Protein AF-A0A4R2SZA4-F1 (afdb_monomer)

Solvent-accessible surface area (backbone atoms only — not comparable to full-atom values): 4799 Å² total; per-residue (Å²): 97,53,75,47,75,48,86,91,85,45,73,39,29,28,48,53,40,35,82,70,78,71,41,58,29,46,93,54,88,90,52,40,71,55,96,86,24,36,34,29,69,84,75,61,29,32,21,43,65,88,72,28,39,20,79,38,49,95,41,49,80,42,55,43,51,77,38,53,66,46,68,48,98,88,65,48,78,43,80,53,131

pLDDT: mean 95.97, std 3.5, range [72.88, 98.75]

Sequence (81 aa):
MFVVRIGETEVRGYLNLCPHFSLPLNHGPDQFVHLGHIRCVQHFAIFRPDDGVCVSGACEGSRLDPVGIGRTAEGMMVIQA

Foldseek 3Di:
DDKDDDPDPDIWAFDQADPPHRDGQDPDPPPQDDPQWGFRPPFTFTAHRPFQATCDDPRHRDGTHTFAWDADPVGDIDTDD

Nearest PDB structures (foldseek):
  5nqd-assembly2_D  TM=6.961E-01  e=2.328E-02  Pseudorhizobium banfieldiae
  7qho-assembly1_A  TM=7.539E-01  e=4.023E-02  Corynebacterium glutamicum ATCC 13032
  8ed4-assembly1_D  TM=6.511E-01  e=2.794E-02  Pseudorhizobium banfieldiae
  1g8j-assembly1_B  TM=7.196E-01  e=8.861E-02  Alcaligenes faecalis

Radius of gyration: 12.54 Å; Cα contacts (8 Å, |Δi|>4): 161; chains: 1; bounding box: 33×22×30 Å

Structure (mmCIF, N/CA/C/O backbone):
data_AF-A0A4R2SZA4-F1
#
_entry.id   AF-A0A4R2SZA4-F1
#
loop_
_atom_site.group_PDB
_atom_site.id
_atom_site.type_symbol
_atom_site.label_atom_id
_atom_site.label_alt_id
_atom_site.label_comp_id
_atom_site.label_asym_id
_atom_site.label_entity_id
_atom_site.label_seq_id
_atom_site.pdbx_PDB_ins_code
_atom_site.Cartn_x
_atom_site.Cartn_y
_atom_site.Cartn_z
_atom_site.occupancy
_atom_site.B_iso_or_equiv
_atom_site.auth_seq_id
_atom_site.auth_comp_id
_atom_site.auth_asym_id
_atom_site.auth_atom_id
_atom_site.pdbx_PDB_model_num
ATOM 1 N N . MET A 1 1 ? 3.620 0.681 8.141 1.00 94.69 1 MET A N 1
ATOM 2 C CA . MET A 1 1 ? 2.371 0.242 7.483 1.00 94.69 1 MET A CA 1
ATOM 3 C C . MET A 1 1 ? 1.512 1.457 7.196 1.00 94.69 1 MET A C 1
ATOM 5 O O . MET A 1 1 ? 1.774 2.502 7.783 1.00 94.69 1 MET A O 1
ATOM 9 N N . PHE A 1 2 ? 0.533 1.330 6.314 1.00 97.19 2 PHE A N 1
ATOM 10 C CA . PHE A 1 2 ? -0.437 2.375 5.999 1.00 97.19 2 PHE A CA 1
ATOM 11 C C . PHE A 1 2 ? -1.775 1.736 5.618 1.00 97.19 2 PHE A C 1
ATOM 13 O O . PHE A 1 2 ? -1.833 0.540 5.327 1.00 97.19 2 PHE A O 1
ATOM 20 N N . VAL A 1 3 ? -2.838 2.538 5.635 1.00 96.88 3 VAL A N 1
ATOM 21 C CA . VAL A 1 3 ? -4.178 2.136 5.201 1.00 96.88 3 VAL A CA 1
ATOM 22 C C . VAL A 1 3 ? -4.573 3.007 4.016 1.00 96.88 3 VAL A C 1
ATOM 24 O O . VAL A 1 3 ? -4.385 4.222 4.050 1.00 96.88 3 VAL A O 1
ATOM 27 N N . VAL A 1 4 ? -5.117 2.394 2.972 1.00 96.81 4 VAL A N 1
ATOM 28 C CA . VAL A 1 4 ? -5.661 3.078 1.797 1.00 96.81 4 VAL A CA 1
ATOM 29 C C . VAL A 1 4 ? -7.159 2.815 1.706 1.00 96.81 4 VAL A C 1
ATOM 31 O O . VAL A 1 4 ? -7.628 1.718 2.009 1.00 96.81 4 VAL A O 1
ATOM 34 N N . ARG A 1 5 ? -7.919 3.835 1.305 1.00 95.19 5 ARG A N 1
ATOM 35 C CA . ARG A 1 5 ? -9.350 3.717 1.013 1.00 95.19 5 ARG A CA 1
ATOM 36 C C . ARG A 1 5 ? -9.552 3.399 -0.463 1.00 95.19 5 ARG A C 1
ATOM 38 O O . ARG A 1 5 ? -8.898 4.005 -1.309 1.00 95.19 5 ARG A O 1
ATOM 45 N N . ILE A 1 6 ? -10.485 2.502 -0.753 1.00 94.31 6 ILE A N 1
ATOM 46 C CA . ILE A 1 6 ? -10.906 2.131 -2.103 1.00 94.31 6 ILE A CA 1
ATOM 47 C C . ILE A 1 6 ? -12.391 2.461 -2.218 1.00 94.31 6 ILE A C 1
ATOM 49 O O . ILE A 1 6 ? -13.210 1.961 -1.447 1.00 94.31 6 ILE A O 1
ATOM 53 N N . GLY A 1 7 ? -12.740 3.342 -3.154 1.00 90.06 7 GLY A N 1
ATOM 54 C CA . GLY A 1 7 ? -14.103 3.859 -3.246 1.00 90.06 7 GLY A CA 1
ATOM 55 C C . GLY A 1 7 ? -14.552 4.527 -1.940 1.00 90.06 7 GLY A C 1
ATOM 56 O O . GLY A 1 7 ? -13.775 5.223 -1.282 1.00 90.06 7 GLY A O 1
ATOM 57 N N . GLU A 1 8 ? -15.814 4.323 -1.567 1.00 88.94 8 GLU A N 1
ATOM 58 C CA . GLU A 1 8 ? -16.423 5.009 -0.420 1.00 88.94 8 GLU A CA 1
ATOM 59 C C . GLU A 1 8 ? -16.267 4.243 0.901 1.00 88.94 8 GLU A C 1
ATOM 61 O O . GLU A 1 8 ? -16.020 4.847 1.947 1.00 88.94 8 GLU A O 1
ATOM 66 N N . THR A 1 9 ? -16.391 2.915 0.869 1.00 87.75 9 THR A N 1
ATOM 67 C CA . THR A 1 9 ? -16.572 2.096 2.080 1.00 87.75 9 THR A CA 1
ATOM 68 C C . THR A 1 9 ? -15.426 1.140 2.370 1.00 87.75 9 THR A C 1
ATOM 70 O O . THR A 1 9 ? -15.311 0.663 3.499 1.00 87.75 9 THR A O 1
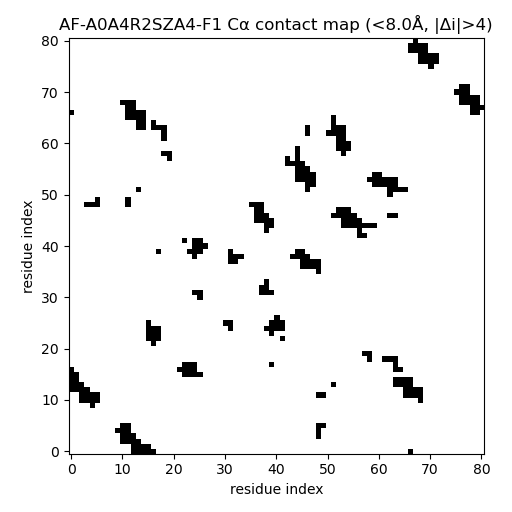ATOM 73 N N . GLU A 1 10 ? -14.593 0.834 1.381 1.00 92.44 10 GLU A N 1
ATOM 74 C CA . GLU A 1 10 ? -13.591 -0.216 1.492 1.00 92.44 10 GLU A CA 1
ATOM 75 C C . GLU A 1 10 ? -12.222 0.345 1.886 1.00 92.44 10 GLU A C 1
ATOM 77 O O . GLU A 1 10 ? -11.836 1.455 1.511 1.00 92.44 10 GLU A O 1
ATOM 82 N N . VAL A 1 11 ? -11.477 -0.430 2.675 1.00 95.06 11 VAL A N 1
ATOM 83 C CA . VAL A 1 11 ? -10.105 -0.114 3.073 1.00 95.06 11 VAL A CA 1
ATOM 84 C C . VAL A 1 11 ? -9.201 -1.333 2.911 1.00 95.06 11 VAL A C 1
ATOM 86 O O . VAL A 1 11 ? -9.643 -2.481 3.017 1.00 95.06 11 VAL A O 1
ATOM 89 N N . ARG A 1 12 ? -7.916 -1.078 2.671 1.00 97.19 12 ARG A N 1
ATOM 90 C CA . ARG A 1 12 ? -6.842 -2.078 2.681 1.00 97.19 12 ARG A CA 1
ATOM 91 C C . ARG A 1 12 ? -5.677 -1.578 3.512 1.00 97.19 12 ARG A C 1
ATOM 93 O O . ARG A 1 12 ? -5.363 -0.390 3.480 1.00 97.19 12 ARG A O 1
ATOM 100 N N . GLY A 1 13 ? -5.037 -2.484 4.242 1.00 97.81 13 GLY A N 1
ATOM 101 C CA . GLY A 1 13 ? -3.787 -2.221 4.942 1.00 97.81 13 GLY A CA 1
ATOM 102 C C . GLY A 1 13 ? -2.616 -2.869 4.221 1.00 97.81 13 GLY A C 1
ATOM 103 O O . GLY A 1 13 ? -2.736 -3.993 3.737 1.00 97.81 13 GLY A O 1
ATOM 104 N N . TYR A 1 14 ? -1.476 -2.183 4.202 1.00 98.25 14 TYR A N 1
ATOM 105 C CA . TYR A 1 14 ? -0.229 -2.721 3.664 1.00 98.25 14 TYR A CA 1
ATOM 106 C C . TYR A 1 14 ? 0.966 -2.357 4.541 1.00 98.25 14 TYR A C 1
ATOM 108 O O . TYR A 1 14 ? 1.002 -1.305 5.199 1.00 98.25 14 TYR A O 1
ATOM 116 N N . LEU A 1 15 ? 1.995 -3.202 4.522 1.00 97.94 15 LEU A N 1
ATOM 117 C CA . LEU A 1 15 ? 3.296 -2.827 5.047 1.00 97.94 15 LEU A CA 1
ATOM 118 C C . LEU A 1 15 ? 3.871 -1.690 4.190 1.00 97.94 15 LEU A C 1
ATOM 120 O O . LEU A 1 15 ? 3.724 -1.657 2.971 1.00 97.94 15 LEU A O 1
ATOM 124 N N . ASN A 1 16 ? 4.530 -0.729 4.837 1.00 98.12 16 ASN A N 1
ATOM 125 C CA . ASN A 1 16 ? 5.177 0.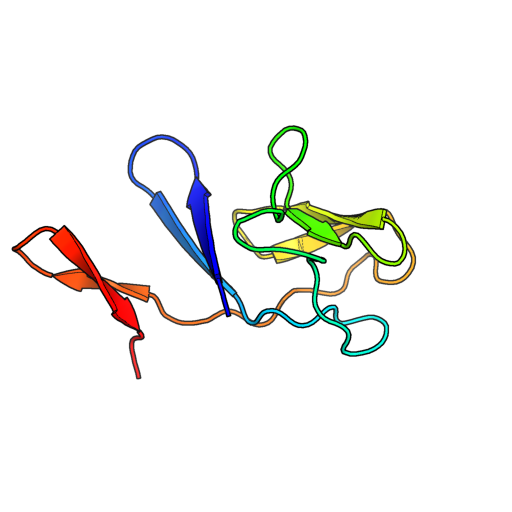372 4.126 1.00 98.12 16 ASN A CA 1
ATOM 126 C C . ASN A 1 16 ? 6.575 -0.069 3.675 1.00 98.12 16 ASN A C 1
ATOM 128 O O . ASN A 1 16 ? 7.575 0.373 4.237 1.00 98.12 16 ASN A O 1
ATOM 132 N N . LEU A 1 17 ? 6.614 -1.019 2.743 1.00 98.06 17 LEU A N 1
ATOM 133 C CA . LEU A 1 17 ? 7.841 -1.661 2.302 1.00 98.06 17 LEU A CA 1
ATOM 134 C C . LEU A 1 17 ? 7.713 -2.052 0.828 1.00 98.06 17 LEU A C 1
ATOM 136 O O . LEU A 1 17 ? 6.888 -2.883 0.462 1.00 98.06 17 LEU A O 1
ATOM 140 N N . CYS A 1 18 ? 8.508 -1.421 -0.032 1.00 97.88 18 CYS A N 1
ATOM 141 C CA . CYS A 1 18 ? 8.529 -1.747 -1.451 1.00 97.88 18 CYS A CA 1
ATOM 142 C C . CYS A 1 18 ? 9.223 -3.106 -1.664 1.00 97.88 18 CYS A C 1
ATOM 144 O O . CYS A 1 18 ? 10.382 -3.233 -1.262 1.00 97.88 18 CYS A O 1
ATOM 146 N N . PRO A 1 19 ? 8.611 -4.075 -2.374 1.00 97.81 19 PRO A N 1
ATOM 147 C CA . PRO A 1 19 ? 9.206 -5.396 -2.606 1.00 97.81 19 PRO A CA 1
ATOM 148 C C . PRO A 1 19 ? 10.453 -5.368 -3.507 1.00 97.81 19 PRO A C 1
ATOM 150 O O . PRO A 1 19 ? 11.088 -6.395 -3.702 1.00 97.81 19 PRO A O 1
ATOM 153 N N . HIS A 1 20 ? 10.810 -4.209 -4.073 1.00 96.88 20 HIS A N 1
ATOM 154 C CA . HIS A 1 20 ? 12.029 -4.044 -4.864 1.00 96.88 20 HIS A CA 1
ATOM 155 C C . HIS A 1 20 ? 13.296 -4.027 -3.988 1.00 96.88 20 HIS A C 1
ATOM 157 O O . HIS A 1 20 ? 14.172 -4.862 -4.168 1.00 96.88 20 HIS A O 1
ATOM 163 N N . PHE A 1 21 ? 13.388 -3.089 -3.033 1.00 96.06 21 PHE A N 1
ATOM 164 C CA . PHE A 1 21 ? 14.583 -2.877 -2.191 1.00 96.06 21 PHE A CA 1
ATOM 165 C C . PHE A 1 21 ? 14.270 -2.702 -0.704 1.00 96.06 21 PHE A C 1
ATOM 167 O O . PHE A 1 21 ? 15.087 -2.180 0.049 1.00 96.06 21 PHE A O 1
ATOM 174 N N . SER A 1 22 ? 13.076 -3.099 -0.271 1.00 96.06 22 SER A N 1
ATOM 175 C CA . SER A 1 22 ? 12.650 -2.976 1.123 1.00 96.06 22 SER A CA 1
ATOM 176 C C . SER A 1 22 ? 12.791 -1.552 1.675 1.00 96.06 22 SER A C 1
ATOM 178 O O . SER A 1 22 ? 13.142 -1.335 2.832 1.00 96.06 22 SER A O 1
ATOM 180 N N . LEU A 1 23 ? 12.517 -0.563 0.821 1.00 96.69 23 LEU A N 1
ATOM 181 C CA . LEU A 1 23 ? 12.491 0.851 1.183 1.00 96.69 23 LEU A CA 1
ATOM 182 C C . LEU A 1 23 ? 11.049 1.305 1.438 1.00 96.69 23 LEU A C 1
ATOM 184 O O . LEU A 1 23 ? 10.130 0.782 0.794 1.00 96.69 23 LEU A O 1
ATOM 188 N N . PRO A 1 24 ? 10.832 2.303 2.311 1.00 97.75 24 PRO A N 1
ATOM 189 C CA . PRO A 1 24 ? 9.531 2.942 2.458 1.00 97.75 24 PRO A CA 1
ATOM 190 C C . PRO A 1 24 ? 9.003 3.483 1.125 1.00 97.75 24 PRO A C 1
ATOM 192 O O . PRO A 1 24 ? 9.745 4.054 0.317 1.00 97.75 24 PRO A O 1
ATOM 195 N N . LEU A 1 25 ? 7.699 3.319 0.910 1.00 98.12 25 LEU A N 1
ATOM 196 C CA . LEU A 1 25 ? 6.995 3.756 -0.295 1.00 98.12 25 LEU A CA 1
ATOM 197 C C . LEU A 1 25 ? 6.844 5.280 -0.370 1.00 98.12 25 LEU A C 1
ATOM 199 O O . LEU A 1 25 ? 6.651 5.791 -1.466 1.00 98.12 25 LEU A O 1
ATOM 203 N N . ASN A 1 26 ? 6.932 5.995 0.754 1.00 97.50 26 ASN A N 1
ATOM 204 C CA . ASN A 1 26 ? 6.707 7.437 0.881 1.00 97.50 26 ASN A CA 1
ATOM 205 C C . ASN A 1 26 ? 7.910 8.161 1.524 1.00 97.50 26 ASN A C 1
ATOM 207 O O . ASN A 1 26 ? 8.672 7.561 2.279 1.00 97.50 26 ASN A O 1
ATOM 211 N N . HIS A 1 27 ? 8.050 9.468 1.266 1.00 94.50 27 HIS A N 1
ATOM 212 C CA . HIS A 1 27 ? 9.042 10.333 1.931 1.00 94.50 27 HIS A CA 1
ATOM 213 C C . HIS A 1 27 ? 8.477 11.036 3.172 1.00 94.50 27 HIS A C 1
ATOM 215 O O . HIS A 1 27 ? 9.221 11.321 4.107 1.00 94.50 27 HIS A O 1
ATOM 221 N N . GLY A 1 28 ? 7.172 11.321 3.184 1.00 93.38 28 GLY A N 1
ATOM 222 C CA . GLY A 1 28 ? 6.483 11.995 4.282 1.00 93.38 28 GLY A CA 1
ATOM 223 C C . GLY A 1 28 ? 5.082 11.427 4.521 1.00 93.38 28 GLY A C 1
ATOM 224 O O . GLY A 1 28 ? 4.600 10.645 3.695 1.00 93.38 28 GLY A O 1
ATOM 225 N N . PRO A 1 29 ? 4.431 11.781 5.643 1.00 94.00 29 PRO A N 1
ATOM 226 C CA . PRO A 1 29 ? 3.116 11.258 6.017 1.00 94.00 29 PRO A CA 1
ATOM 227 C C . PRO A 1 29 ? 2.090 11.365 4.882 1.00 94.00 29 PRO A C 1
ATOM 229 O O . PRO A 1 29 ? 2.074 12.354 4.153 1.00 94.00 29 PRO A O 1
ATOM 232 N N . ASP A 1 30 ? 1.269 10.325 4.722 1.00 91.50 30 ASP A N 1
ATOM 233 C CA . ASP A 1 30 ? 0.134 10.253 3.786 1.00 91.50 30 ASP A CA 1
ATOM 234 C C . ASP A 1 30 ? 0.454 10.419 2.282 1.00 91.50 30 A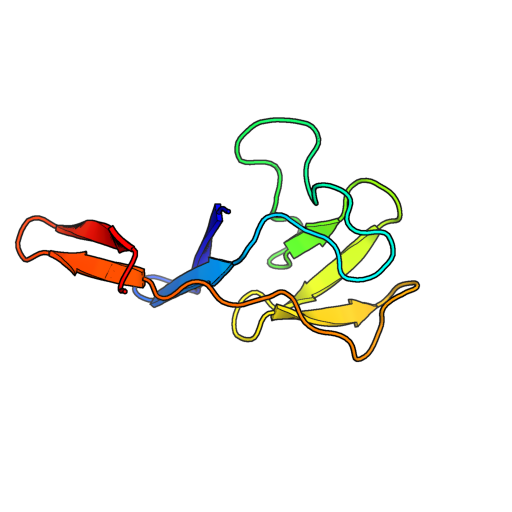SP A C 1
ATOM 236 O O . ASP A 1 30 ? -0.447 10.464 1.444 1.00 91.50 30 ASP A O 1
ATOM 240 N N . GLN A 1 31 ? 1.732 10.409 1.890 1.00 95.56 31 GLN A N 1
ATOM 241 C CA . GLN A 1 31 ? 2.174 10.516 0.490 1.00 95.56 31 GLN A CA 1
ATOM 242 C C . GLN A 1 31 ? 2.274 9.153 -0.216 1.00 95.56 31 GLN A C 1
ATOM 244 O O . GLN A 1 31 ? 3.331 8.789 -0.730 1.00 95.56 31 GLN A O 1
ATOM 249 N N . PHE A 1 32 ? 1.183 8.385 -0.231 1.00 97.38 32 PHE A N 1
ATOM 250 C CA . PHE A 1 32 ? 1.151 7.056 -0.863 1.00 97.38 32 PHE A CA 1
ATOM 251 C C . PHE A 1 32 ? 0.455 7.041 -2.223 1.00 97.38 32 PHE A C 1
ATOM 253 O O . PHE A 1 32 ? 0.862 6.290 -3.106 1.00 97.38 32 PHE A O 1
ATOM 260 N N . VAL A 1 33 ? -0.605 7.838 -2.394 1.00 96.50 33 VAL A N 1
ATOM 261 C CA . VAL A 1 33 ? -1.526 7.711 -3.532 1.00 96.50 33 VAL A CA 1
ATOM 262 C C . VAL A 1 33 ? -1.286 8.801 -4.572 1.00 96.50 33 VAL A C 1
ATOM 264 O O . VAL A 1 33 ? -1.217 9.986 -4.255 1.00 96.50 33 VAL A O 1
ATOM 267 N N . HIS A 1 34 ? -1.210 8.403 -5.838 1.00 95.62 34 HIS A N 1
ATOM 268 C CA . HIS A 1 34 ? -1.149 9.292 -6.989 1.00 95.62 34 HIS A CA 1
ATOM 269 C C . HIS A 1 34 ? -2.022 8.738 -8.115 1.00 95.62 34 HIS A C 1
ATOM 271 O O . HIS A 1 34 ? -1.830 7.604 -8.544 1.00 95.62 34 HIS A O 1
ATOM 277 N N . LEU A 1 35 ? -2.983 9.539 -8.592 1.00 95.06 35 LEU A N 1
ATOM 278 C CA . LEU A 1 35 ? -3.919 9.151 -9.660 1.00 95.06 35 LEU A CA 1
ATOM 279 C C . LEU A 1 35 ? -4.613 7.801 -9.383 1.00 95.06 35 LEU A C 1
ATOM 281 O O . LEU A 1 35 ? -4.672 6.923 -10.240 1.00 95.06 35 LEU A O 1
ATOM 285 N N . GLY A 1 36 ? -5.082 7.616 -8.146 1.00 95.81 36 GLY A N 1
ATOM 286 C CA . GLY A 1 36 ? -5.795 6.407 -7.719 1.00 95.81 36 GLY A CA 1
ATOM 287 C C . GLY A 1 36 ? -4.920 5.172 -7.479 1.00 95.81 36 GLY A C 1
ATOM 288 O O . GLY A 1 36 ? -5.447 4.142 -7.079 1.00 95.81 36 GLY A O 1
ATOM 289 N N . HIS A 1 37 ? -3.603 5.264 -7.670 1.00 97.94 37 HIS A N 1
ATOM 290 C CA . HIS A 1 37 ? -2.673 4.159 -7.447 1.00 97.94 37 HIS A CA 1
ATOM 291 C C . HIS A 1 37 ? -1.738 4.449 -6.282 1.00 97.94 37 HIS A C 1
ATOM 293 O O . HIS A 1 37 ? -1.426 5.606 -6.004 1.00 97.94 37 HIS A O 1
ATOM 299 N N . ILE A 1 38 ? -1.240 3.403 -5.630 1.00 98.44 38 ILE A N 1
ATOM 300 C CA . ILE A 1 38 ? -0.141 3.541 -4.676 1.00 98.44 38 ILE A CA 1
ATOM 301 C C . ILE A 1 38 ? 1.147 3.683 -5.488 1.00 98.44 38 ILE A C 1
ATOM 303 O O . ILE A 1 38 ? 1.410 2.873 -6.374 1.00 98.44 38 ILE A O 1
ATOM 307 N N . ARG A 1 39 ? 1.964 4.696 -5.204 1.00 98.00 39 ARG A N 1
ATOM 308 C CA . ARG A 1 39 ? 3.233 4.921 -5.904 1.00 98.00 39 ARG A CA 1
ATOM 309 C C . ARG A 1 39 ? 4.395 4.902 -4.926 1.00 98.00 39 ARG A C 1
ATOM 311 O O . ARG A 1 39 ? 4.427 5.685 -3.984 1.00 98.00 39 ARG A O 1
ATOM 318 N N . CYS A 1 40 ? 5.391 4.070 -5.211 1.00 97.69 40 CYS A N 1
ATOM 319 C CA . CYS A 1 40 ? 6.683 4.151 -4.543 1.00 97.69 40 CYS A CA 1
ATOM 320 C C . CYS A 1 40 ? 7.414 5.420 -4.995 1.00 97.69 40 CYS A C 1
ATOM 322 O O . CYS A 1 40 ? 7.704 5.584 -6.178 1.00 97.69 40 CYS A O 1
ATOM 324 N N . VAL A 1 41 ? 7.746 6.311 -4.067 1.00 96.50 41 VAL A N 1
ATOM 325 C CA . VAL A 1 41 ? 8.430 7.577 -4.378 1.00 96.50 41 VAL A CA 1
ATOM 326 C C . VAL A 1 41 ? 9.906 7.412 -4.741 1.00 96.50 41 VAL A C 1
ATOM 328 O O . VAL A 1 41 ? 10.476 8.322 -5.328 1.00 96.50 41 VAL A O 1
ATOM 331 N N . GLN A 1 42 ? 10.514 6.262 -4.427 1.00 95.00 42 GLN A N 1
ATOM 332 C CA . GLN A 1 42 ? 11.944 6.035 -4.668 1.00 95.00 42 GLN A CA 1
ATOM 333 C C . GLN A 1 42 ? 12.242 5.859 -6.165 1.00 95.00 42 GLN A C 1
ATOM 335 O O . GLN A 1 42 ? 13.110 6.523 -6.718 1.00 95.00 42 GLN A O 1
ATOM 340 N N . HIS A 1 43 ? 11.504 4.959 -6.826 1.00 95.56 43 HIS A N 1
ATOM 341 C CA . HIS A 1 43 ? 11.742 4.564 -8.224 1.00 95.56 43 HIS A CA 1
ATOM 342 C C . HIS A 1 43 ? 10.438 4.404 -9.028 1.00 95.56 43 HIS A C 1
ATOM 344 O O . HIS A 1 43 ? 10.411 3.724 -10.048 1.00 95.56 43 HIS A O 1
ATOM 350 N N . PHE A 1 44 ? 9.341 4.995 -8.541 1.00 96.81 44 PHE A N 1
ATOM 351 C CA . PHE A 1 44 ? 8.063 5.150 -9.250 1.00 96.81 44 PHE A CA 1
ATOM 352 C C . PHE A 1 44 ? 7.319 3.867 -9.631 1.00 96.81 44 PHE A C 1
ATOM 354 O O . PHE A 1 44 ? 6.467 3.903 -10.514 1.00 96.81 44 PHE A O 1
ATOM 361 N N . ALA A 1 45 ? 7.567 2.764 -8.921 1.00 98.31 45 ALA A N 1
ATOM 362 C CA . ALA A 1 45 ? 6.719 1.580 -9.029 1.00 98.31 45 ALA A CA 1
ATOM 363 C C . ALA A 1 45 ? 5.261 1.914 -8.660 1.00 98.31 45 ALA A C 1
ATOM 365 O O . ALA A 1 45 ? 5.019 2.647 -7.692 1.00 98.31 45 ALA A O 1
ATOM 366 N N . ILE A 1 46 ? 4.313 1.379 -9.430 1.00 98.56 46 ILE A N 1
ATOM 367 C CA . ILE A 1 46 ? 2.875 1.644 -9.317 1.00 98.56 46 ILE A CA 1
ATOM 368 C C . ILE A 1 46 ? 2.166 0.373 -8.869 1.00 98.56 46 ILE A C 1
ATOM 370 O O . ILE A 1 46 ? 2.290 -0.663 -9.518 1.00 98.56 46 ILE A O 1
ATOM 374 N N . PHE A 1 47 ? 1.381 0.464 -7.800 1.00 98.75 47 PHE A N 1
ATOM 375 C CA . PHE A 1 47 ? 0.619 -0.648 -7.244 1.00 98.75 47 PHE A CA 1
ATOM 376 C C . PHE A 1 47 ? -0.873 -0.339 -7.260 1.00 98.75 47 PHE A C 1
ATOM 378 O O . PHE A 1 47 ? -1.290 0.797 -6.994 1.00 98.75 47 PHE A O 1
ATOM 385 N N . ARG A 1 48 ? -1.689 -1.356 -7.537 1.00 98.25 48 ARG A N 1
ATOM 386 C CA . ARG A 1 48 ? -3.136 -1.229 -7.384 1.00 98.25 48 ARG A CA 1
ATOM 387 C C . ARG A 1 48 ? -3.513 -1.189 -5.899 1.00 98.25 48 ARG A C 1
ATOM 389 O O . ARG A 1 48 ? -2.921 -1.921 -5.104 1.00 98.25 48 ARG A O 1
ATOM 396 N N . PRO A 1 49 ? -4.470 -0.342 -5.496 1.00 98.00 49 PRO A N 1
ATOM 397 C CA . PRO A 1 49 ? -4.833 -0.194 -4.091 1.00 98.00 49 PRO A CA 1
ATOM 398 C C . PRO A 1 49 ? -5.678 -1.349 -3.538 1.00 98.00 49 PRO A C 1
ATOM 400 O O . PRO A 1 49 ? -5.769 -1.471 -2.323 1.00 98.00 49 PRO A O 1
ATOM 403 N N . ASP A 1 50 ? -6.308 -2.158 -4.394 1.00 96.81 50 ASP A N 1
ATOM 404 C CA . ASP A 1 50 ? -7.237 -3.236 -4.034 1.00 96.81 50 ASP A CA 1
ATOM 405 C C . ASP A 1 50 ? -6.555 -4.538 -3.625 1.00 96.81 50 ASP A C 1
ATOM 407 O O . ASP A 1 50 ? -6.988 -5.188 -2.664 1.00 96.81 50 ASP A O 1
ATOM 411 N N . ASP A 1 51 ? -5.469 -4.892 -4.307 1.00 97.44 51 ASP A N 1
ATOM 412 C CA . ASP A 1 51 ? -4.725 -6.126 -4.065 1.00 97.44 51 ASP A CA 1
ATOM 413 C C . ASP A 1 51 ? -3.223 -5.916 -3.832 1.00 97.44 51 ASP A C 1
ATOM 415 O O . ASP A 1 51 ? -2.520 -6.860 -3.471 1.00 97.44 51 ASP A O 1
ATOM 419 N N . GLY A 1 52 ? -2.728 -4.683 -3.969 1.00 98.25 52 GLY A N 1
ATOM 4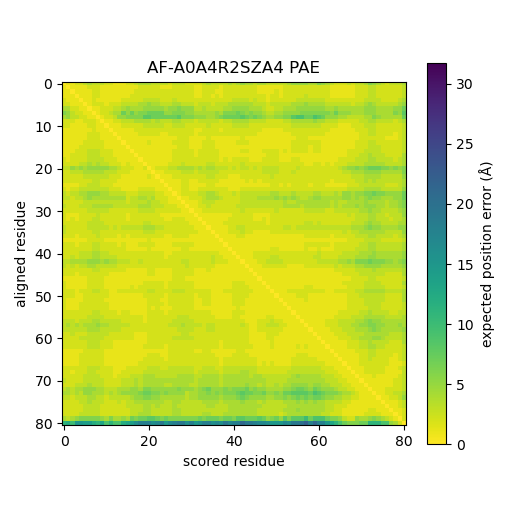20 C CA . GLY A 1 52 ? -1.327 -4.335 -3.757 1.00 98.25 52 GLY A CA 1
ATOM 421 C C . GLY A 1 52 ? -0.391 -4.830 -4.858 1.00 98.25 52 GLY A C 1
ATOM 422 O O . GLY A 1 52 ? 0.823 -4.799 -4.652 1.00 98.25 52 GLY A O 1
ATOM 423 N N . VAL A 1 53 ? -0.904 -5.324 -5.992 1.00 98.69 53 VAL A N 1
ATOM 424 C CA . VAL A 1 53 ? -0.075 -5.823 -7.100 1.00 98.69 53 VAL A CA 1
ATOM 425 C C . VAL A 1 53 ? 0.604 -4.660 -7.810 1.00 98.69 53 VAL A C 1
ATOM 427 O O . VAL A 1 53 ? -0.040 -3.674 -8.170 1.00 98.69 53 VAL A O 1
ATOM 430 N N . CYS A 1 54 ? 1.910 -4.794 -8.032 1.00 98.69 54 CYS A N 1
ATOM 431 C CA . CYS A 1 54 ? 2.697 -3.876 -8.837 1.00 98.69 54 CYS A CA 1
ATOM 432 C C . CYS A 1 54 ? 2.391 -4.090 -10.322 1.00 98.69 54 CYS A C 1
ATOM 434 O O . CYS A 1 54 ? 2.624 -5.173 -10.859 1.00 98.69 54 CYS A O 1
ATOM 436 N N . VAL A 1 55 ? 1.879 -3.054 -10.979 1.00 98.56 55 VAL A N 1
ATOM 437 C CA . VAL A 1 55 ? 1.459 -3.073 -12.391 1.00 98.56 55 VAL A CA 1
ATOM 438 C C . VAL A 1 55 ? 2.404 -2.295 -13.304 1.00 98.56 55 VAL A C 1
ATOM 440 O O . VAL A 1 55 ? 2.170 -2.232 -14.505 1.00 98.56 55 VAL A O 1
ATOM 443 N N . SER A 1 56 ? 3.430 -1.653 -12.741 1.00 98.38 56 SER A N 1
ATOM 444 C CA . SER A 1 56 ? 4.466 -0.947 -13.496 1.00 98.38 56 SER A CA 1
ATOM 445 C C . SER A 1 56 ? 5.684 -0.668 -12.616 1.00 98.38 56 SER A C 1
ATOM 447 O O . SER A 1 56 ? 5.541 -0.308 -11.444 1.00 98.38 56 SER A O 1
ATOM 449 N N . GLY A 1 57 ? 6.883 -0.785 -13.192 1.00 97.19 57 GLY A N 1
ATOM 450 C CA . GLY A 1 57 ? 8.165 -0.478 -12.552 1.00 97.19 57 GLY A CA 1
ATOM 451 C C . GLY A 1 57 ? 9.026 -1.717 -12.291 1.00 97.19 57 GLY A C 1
ATOM 452 O O . GLY A 1 57 ? 8.692 -2.829 -12.679 1.00 97.19 57 GLY A O 1
ATOM 453 N N . ALA A 1 58 ? 10.157 -1.537 -11.606 1.00 97.06 58 ALA A N 1
ATOM 454 C CA . ALA A 1 58 ? 11.166 -2.595 -11.437 1.00 97.06 58 ALA A CA 1
ATOM 455 C C . ALA A 1 58 ? 10.694 -3.835 -10.645 1.00 97.06 58 ALA A C 1
ATOM 457 O O . ALA A 1 58 ? 11.353 -4.868 -10.683 1.00 97.06 58 ALA A O 1
ATOM 458 N N . CYS A 1 59 ? 9.575 -3.741 -9.923 1.00 97.25 59 CYS A N 1
ATOM 459 C CA . CYS A 1 59 ? 8.964 -4.859 -9.202 1.00 97.25 59 CYS A CA 1
ATOM 460 C C . CYS A 1 59 ? 7.609 -5.286 -9.784 1.00 97.25 59 CYS A C 1
ATOM 462 O O . CYS A 1 59 ? 6.773 -5.797 -9.043 1.00 97.25 59 CYS A O 1
ATOM 464 N N . GLU A 1 60 ? 7.356 -5.040 -11.072 1.00 98.38 60 GLU A N 1
ATOM 465 C CA . GLU A 1 60 ? 6.130 -5.473 -11.753 1.00 98.38 60 GLU A CA 1
ATOM 466 C C . GLU A 1 60 ? 5.865 -6.976 -11.548 1.00 98.38 60 GLU A C 1
ATOM 468 O O . GLU A 1 60 ? 6.777 -7.801 -11.608 1.00 98.38 60 GLU A O 1
ATOM 473 N N . GLY A 1 61 ? 4.615 -7.327 -11.234 1.00 98.25 61 GLY A N 1
ATOM 474 C CA . GLY A 1 61 ? 4.204 -8.689 -10.875 1.00 98.25 61 GLY A CA 1
ATOM 475 C C . GLY A 1 61 ? 4.384 -9.052 -9.395 1.00 98.25 61 GLY A C 1
ATOM 476 O O . GLY A 1 61 ? 3.706 -9.960 -8.911 1.00 98.25 61 GLY A O 1
ATOM 477 N N . SER A 1 62 ? 5.219 -8.327 -8.643 1.00 98.38 62 SER A N 1
ATOM 478 C CA . SER A 1 62 ? 5.293 -8.453 -7.180 1.00 98.38 62 SER A CA 1
ATOM 479 C C . SER A 1 62 ? 4.104 -7.773 -6.494 1.00 98.38 62 SER A C 1
ATOM 481 O O . SER A 1 62 ? 3.303 -7.078 -7.121 1.00 98.38 62 SER A O 1
ATOM 483 N N . ARG A 1 63 ? 3.986 -7.947 -5.174 1.00 98.44 63 ARG A N 1
ATOM 484 C CA . ARG A 1 63 ? 2.868 -7.428 -4.378 1.00 98.44 63 ARG A CA 1
ATOM 485 C C . ARG A 1 63 ? 3.353 -6.810 -3.068 1.00 98.44 63 ARG A C 1
ATOM 487 O O . ARG A 1 63 ? 4.352 -7.259 -2.516 1.00 98.44 63 ARG A O 1
ATOM 494 N N . LEU A 1 64 ? 2.639 -5.798 -2.580 1.00 98.69 64 LEU A N 1
ATOM 495 C CA . LEU A 1 64 ? 2.793 -5.284 -1.216 1.00 98.69 64 LEU A CA 1
ATOM 496 C C . LEU A 1 64 ? 2.313 -6.312 -0.181 1.00 98.69 64 LEU A C 1
ATOM 498 O O . LEU A 1 64 ? 1.299 -6.980 -0.388 1.00 98.69 64 LEU A O 1
ATOM 502 N N . ASP A 1 65 ? 2.986 -6.395 0.964 1.00 98.25 65 ASP A N 1
ATOM 503 C CA . ASP A 1 65 ? 2.542 -7.276 2.046 1.00 98.25 65 ASP A CA 1
ATOM 504 C C . ASP A 1 65 ? 1.253 -6.737 2.687 1.00 98.25 65 ASP A C 1
ATOM 506 O O . ASP A 1 65 ? 1.248 -5.595 3.168 1.00 98.25 65 ASP A O 1
ATOM 510 N N . PRO A 1 66 ? 0.152 -7.512 2.705 1.00 98.12 66 PRO A N 1
ATOM 511 C CA . PRO A 1 66 ? -1.100 -7.068 3.295 1.00 98.12 66 PRO A CA 1
ATOM 512 C C . PRO A 1 66 ? -1.003 -7.025 4.823 1.00 98.12 66 PRO A C 1
ATOM 514 O O . PRO A 1 66 ? -0.396 -7.882 5.461 1.00 98.12 66 PRO A O 1
ATOM 517 N N . VAL A 1 67 ? -1.666 -6.036 5.411 1.00 97.94 67 VAL A N 1
ATOM 518 C CA . VAL A 1 67 ? -1.907 -5.931 6.852 1.00 97.94 67 VAL A CA 1
ATOM 519 C C . VAL A 1 67 ? -3.409 -6.062 7.061 1.00 97.94 67 VAL A C 1
ATOM 521 O O . VAL A 1 67 ? -4.174 -5.310 6.457 1.00 97.94 67 VAL A O 1
ATOM 524 N N . GLY A 1 68 ? -3.838 -7.019 7.888 1.00 96.88 68 GLY A N 1
ATOM 525 C CA . GLY A 1 68 ? -5.253 -7.208 8.207 1.00 96.88 68 GLY A CA 1
ATOM 526 C C . GLY A 1 68 ? -5.813 -5.977 8.916 1.00 96.88 68 GLY A C 1
ATOM 527 O O . GLY A 1 68 ? -5.264 -5.557 9.933 1.00 96.88 68 GLY A O 1
ATOM 528 N N . ILE A 1 69 ? -6.884 -5.386 8.378 1.00 96.25 69 ILE A N 1
ATOM 529 C CA . ILE A 1 69 ? -7.546 -4.208 8.950 1.00 96.25 69 ILE A CA 1
ATOM 530 C C . ILE A 1 69 ? -9.010 -4.536 9.223 1.00 96.25 69 ILE A C 1
ATOM 532 O O . ILE A 1 69 ? -9.761 -4.890 8.317 1.00 96.25 69 ILE A O 1
ATOM 536 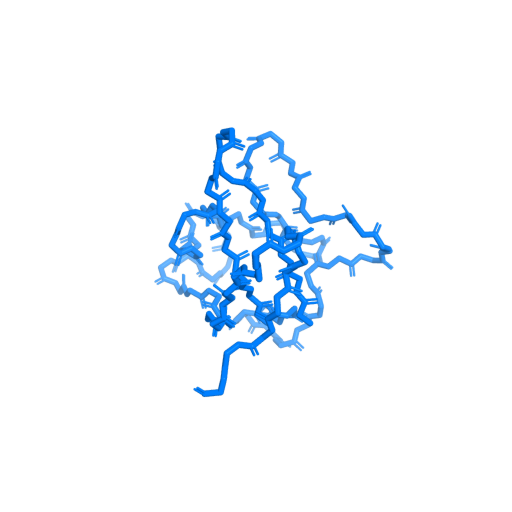N N . GLY A 1 70 ? -9.414 -4.360 10.476 1.00 94.06 70 GLY A N 1
ATOM 537 C CA . GLY A 1 70 ? -10.797 -4.410 10.925 1.00 94.06 70 GLY A CA 1
ATOM 538 C C . GLY A 1 70 ? -11.342 -3.014 11.213 1.00 94.06 70 GLY A C 1
ATOM 539 O O . GLY A 1 70 ? -10.599 -2.032 11.272 1.00 94.06 70 GLY A O 1
ATOM 540 N N . ARG A 1 71 ? -12.654 -2.936 11.441 1.00 93.44 71 ARG A N 1
ATOM 541 C CA . ARG A 1 71 ? -13.349 -1.715 11.859 1.00 93.44 71 ARG A CA 1
ATOM 542 C C . ARG A 1 71 ? -14.188 -2.003 13.102 1.00 93.44 71 ARG A C 1
ATOM 544 O O . ARG A 1 71 ? -14.937 -2.977 13.109 1.00 93.44 71 ARG A O 1
ATOM 551 N N . THR A 1 72 ? -14.065 -1.178 14.139 1.00 94.31 72 THR A N 1
ATOM 552 C CA . THR A 1 72 ? -14.902 -1.285 15.347 1.00 94.31 72 THR A CA 1
ATOM 553 C C . THR 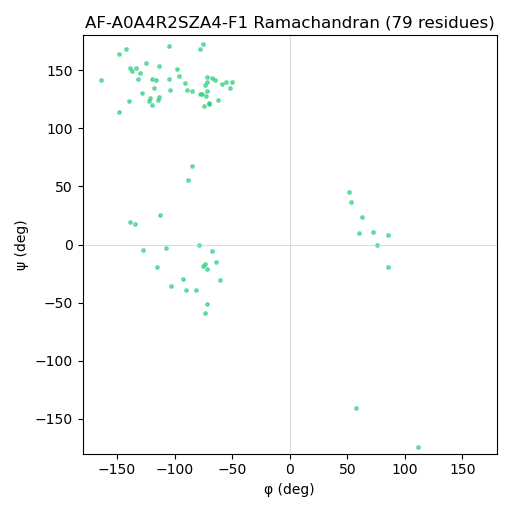A 1 72 ? -16.295 -0.694 15.110 1.00 94.31 72 THR A C 1
ATOM 555 O O . THR A 1 72 ? -16.521 0.007 14.118 1.00 94.31 72 THR A O 1
ATOM 558 N N . ALA A 1 73 ? -17.237 -0.940 16.028 1.00 94.75 73 ALA A N 1
ATOM 559 C CA . ALA A 1 73 ? -18.586 -0.368 15.962 1.00 94.75 73 ALA A CA 1
ATOM 560 C C . ALA A 1 73 ? -18.573 1.174 16.005 1.00 94.75 73 ALA A C 1
ATOM 562 O O . ALA A 1 73 ? -19.388 1.826 15.359 1.00 94.75 73 ALA A O 1
ATOM 563 N N . GLU A 1 74 ? -17.590 1.755 16.691 1.00 95.81 74 GLU A N 1
ATOM 564 C CA . GLU A 1 74 ? -17.350 3.199 16.810 1.00 95.81 74 GLU A CA 1
ATOM 565 C C . GLU A 1 74 ? -16.650 3.781 15.570 1.00 95.81 7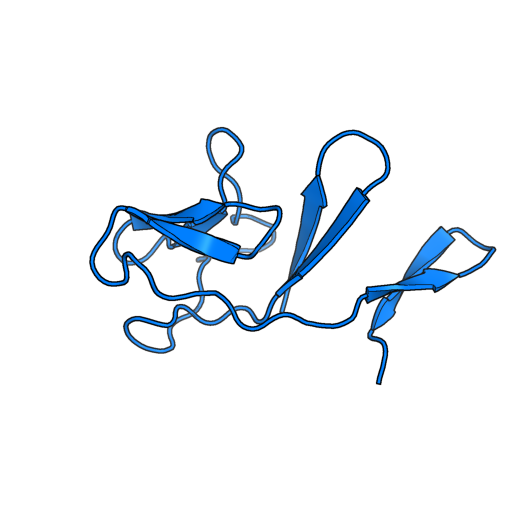4 GLU A C 1
ATOM 567 O O . GLU A 1 74 ? -16.384 4.978 15.495 1.00 95.81 74 GLU A O 1
ATOM 572 N N . GLY A 1 75 ? -16.341 2.943 14.577 1.00 90.31 75 GLY A N 1
ATOM 573 C CA . GLY A 1 75 ? -15.747 3.355 13.312 1.00 90.31 75 GLY A CA 1
ATOM 574 C C . GLY A 1 75 ? -14.223 3.467 13.315 1.00 90.31 75 GLY A C 1
ATOM 575 O O . GLY A 1 75 ? -13.669 3.914 12.310 1.00 90.31 75 GLY A O 1
ATOM 576 N N . MET A 1 76 ? -13.546 3.032 14.380 1.00 94.06 76 MET A N 1
ATOM 577 C CA . MET A 1 76 ? -12.084 3.010 14.445 1.00 94.06 76 MET A CA 1
ATOM 578 C C . MET A 1 76 ? -11.524 1.890 13.567 1.00 94.06 76 MET A C 1
ATOM 580 O O . MET A 1 76 ? -12.032 0.770 13.589 1.00 94.06 76 MET A O 1
ATOM 584 N N . MET A 1 77 ? -10.460 2.180 12.818 1.00 93.94 77 MET A N 1
ATOM 585 C CA . MET A 1 77 ? -9.716 1.157 12.078 1.00 93.94 77 MET A CA 1
ATOM 586 C C . MET A 1 77 ? -8.688 0.512 13.007 1.00 93.94 77 MET A C 1
ATOM 588 O O . MET A 1 77 ? -7.955 1.219 13.699 1.00 93.94 77 MET A O 1
ATOM 592 N N . VAL A 1 78 ? -8.628 -0.818 13.021 1.00 96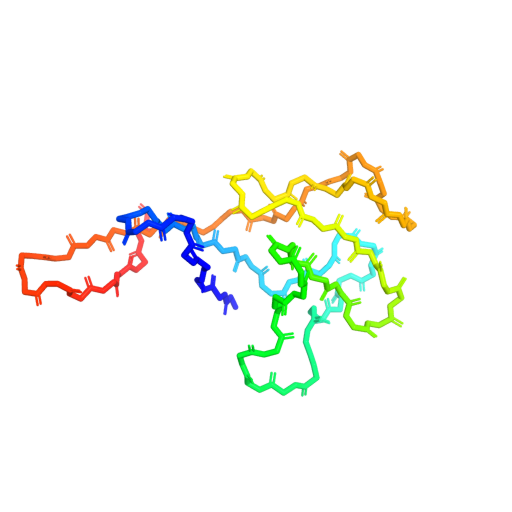.12 78 VAL A N 1
ATOM 593 C CA . VAL A 1 78 ? -7.750 -1.599 13.906 1.00 96.12 78 VAL A CA 1
ATOM 594 C C . VAL A 1 78 ? -6.965 -2.635 13.114 1.00 96.12 78 VAL A C 1
ATOM 596 O O . VAL A 1 78 ? -7.467 -3.168 12.128 1.00 96.12 78 VAL A O 1
ATOM 599 N N . ILE A 1 79 ? -5.742 -2.938 13.545 1.00 96.00 79 ILE A N 1
ATOM 600 C CA . ILE A 1 79 ? -4.957 -4.038 12.973 1.00 96.00 79 ILE A CA 1
ATOM 601 C C . ILE A 1 79 ? -5.517 -5.352 13.519 1.00 96.00 79 ILE A C 1
ATOM 603 O O . ILE A 1 79 ? -5.698 -5.495 14.728 1.00 96.00 79 ILE A O 1
ATOM 607 N N . GLN A 1 80 ? -5.796 -6.294 12.627 1.00 91.25 80 GLN A N 1
ATOM 608 C CA . GLN A 1 80 ? -6.201 -7.650 12.979 1.00 91.25 80 GLN A CA 1
ATOM 609 C C . GLN A 1 80 ? -4.950 -8.520 13.117 1.00 91.25 80 GLN A C 1
ATOM 611 O O . GLN A 1 80 ? -4.051 -8.441 12.278 1.00 91.25 80 GLN A O 1
ATOM 616 N N . ALA A 1 81 ? -4.895 -9.290 14.202 1.00 72.88 81 ALA A N 1
ATOM 617 C CA . ALA A 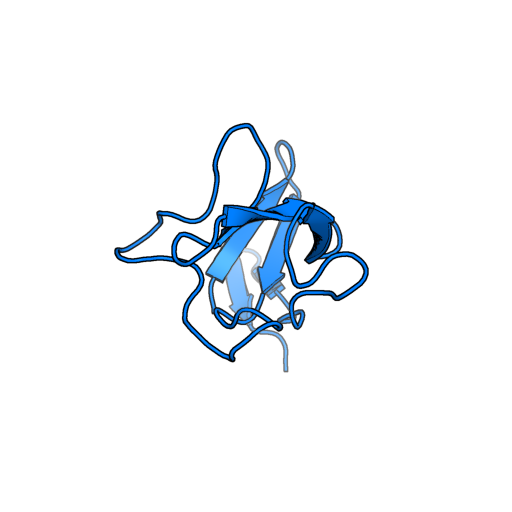1 81 ? -3.857 -10.285 14.453 1.00 72.88 81 ALA A CA 1
ATOM 618 C C . ALA A 1 81 ? -4.168 -11.600 13.730 1.00 72.88 81 ALA A C 1
ATOM 620 O O . ALA A 1 81 ? -5.374 -11.919 13.599 1.00 72.88 81 ALA A O 1
#

Secondary structure (DSSP, 8-state):
-EEEEETTTEEEEE-S--TTTS--S-SSTTTTEETTEEE-TTT--EE-TTT-BEEESTTTT-BPPEE-EEE-TT--EEE--

Mean predicted aligned error: 2.51 Å